Protein AF-A0A841QWV9-F1 (afdb_monomer_lite)

Structure (mmCIF, N/CA/C/O backbone):
data_AF-A0A841QWV9-F1
#
_entry.id   AF-A0A841QWV9-F1
#
loop_
_atom_site.group_PDB
_atom_site.id
_atom_site.type_symbol
_atom_site.label_atom_id
_atom_site.label_alt_id
_atom_site.label_comp_id
_atom_site.label_asym_id
_atom_site.label_entity_id
_atom_site.label_seq_id
_atom_site.pdbx_PDB_ins_code
_atom_site.Cartn_x
_atom_site.Cartn_y
_atom_site.Cartn_z
_atom_site.occupancy
_atom_site.B_iso_or_equiv
_atom_site.auth_seq_id
_atom_site.auth_comp_id
_atom_site.auth_asym_id
_atom_site.auth_atom_id
_atom_site.pdbx_PDB_model_num
ATOM 1 N N . MET A 1 1 ? 68.151 41.459 52.988 1.00 44.47 1 MET A N 1
ATOM 2 C CA . MET A 1 1 ? 68.272 40.673 51.739 1.00 44.47 1 MET A CA 1
ATOM 3 C C . MET A 1 1 ? 67.218 41.185 50.769 1.00 44.47 1 MET A C 1
ATOM 5 O O . MET A 1 1 ? 66.037 41.096 51.079 1.00 44.47 1 MET A O 1
ATOM 9 N N . LYS A 1 2 ? 67.641 41.836 49.680 1.00 47.59 2 LYS A N 1
ATOM 10 C CA . LYS A 1 2 ? 66.743 42.374 48.647 1.00 47.59 2 LYS A CA 1
ATOM 11 C C . LYS A 1 2 ? 66.264 41.229 47.747 1.00 47.59 2 LYS A C 1
ATOM 13 O O . LYS A 1 2 ? 67.051 40.336 47.450 1.00 47.59 2 LYS A O 1
ATOM 18 N N . ARG A 1 3 ? 64.991 41.233 47.350 1.00 45.50 3 ARG A N 1
ATOM 19 C CA . ARG A 1 3 ? 64.457 40.361 46.294 1.00 45.50 3 ARG A CA 1
ATOM 20 C C . ARG A 1 3 ? 63.757 41.254 45.279 1.00 45.50 3 ARG A C 1
ATOM 22 O O . ARG A 1 3 ? 62.714 41.820 45.591 1.00 45.50 3 ARG A O 1
ATOM 29 N N . ASP A 1 4 ? 64.371 41.391 44.112 1.00 48.03 4 ASP A N 1
ATOM 30 C CA . ASP A 1 4 ? 63.836 42.136 42.980 1.00 48.03 4 ASP A CA 1
ATOM 31 C C . ASP A 1 4 ? 62.788 41.270 42.266 1.00 48.03 4 ASP A C 1
ATOM 33 O O . ASP A 1 4 ? 63.056 40.136 41.867 1.00 48.03 4 ASP A O 1
ATOM 37 N N . ALA A 1 5 ? 61.562 41.783 42.159 1.00 54.66 5 ALA A N 1
ATOM 38 C CA . ALA A 1 5 ? 60.479 41.129 41.438 1.00 54.66 5 ALA A CA 1
ATOM 39 C C . ALA A 1 5 ? 60.619 41.429 39.939 1.00 54.66 5 ALA A C 1
ATOM 41 O O . ALA A 1 5 ? 60.490 42.574 39.508 1.00 54.66 5 ALA A O 1
ATOM 42 N N . GLY A 1 6 ? 60.901 40.383 39.159 1.00 47.25 6 GLY A N 1
ATOM 43 C CA . GLY A 1 6 ? 61.057 40.440 37.708 1.00 47.25 6 GLY A CA 1
ATOM 44 C C . GLY A 1 6 ? 59.849 41.053 36.994 1.00 47.25 6 GLY A C 1
ATOM 45 O O . GLY A 1 6 ? 58.707 40.620 37.166 1.00 47.25 6 GLY A O 1
ATOM 46 N N . GLY A 1 7 ? 60.129 42.061 36.165 1.00 44.84 7 GLY A N 1
ATOM 47 C CA . GLY A 1 7 ? 59.190 42.629 35.207 1.00 44.84 7 GLY A CA 1
ATOM 48 C C . GLY A 1 7 ? 58.796 41.587 34.161 1.00 44.84 7 GLY A C 1
ATOM 49 O O . GLY A 1 7 ? 59.638 40.900 33.587 1.00 44.84 7 GLY A O 1
ATOM 50 N N . LYS A 1 8 ? 57.488 41.451 33.951 1.00 50.31 8 LYS A N 1
ATOM 51 C CA . LYS A 1 8 ? 56.863 40.473 33.059 1.00 50.31 8 LYS A CA 1
ATOM 52 C C . LYS A 1 8 ? 57.239 40.765 31.602 1.00 50.31 8 LYS A C 1
ATOM 54 O O . LYS A 1 8 ? 57.005 41.870 31.121 1.00 50.31 8 LYS A O 1
ATOM 59 N N . GLN A 1 9 ? 57.756 39.762 30.893 1.00 44.84 9 GLN A N 1
ATOM 60 C CA . GLN A 1 9 ? 57.842 39.771 29.431 1.00 44.84 9 GLN A CA 1
ATOM 61 C C . GLN A 1 9 ? 56.422 39.798 28.848 1.00 44.84 9 GLN A C 1
ATOM 63 O O . GLN A 1 9 ? 55.618 38.895 29.083 1.00 44.84 9 GLN A O 1
ATOM 68 N N . CYS A 1 10 ? 56.104 40.847 28.096 1.00 38.81 10 CYS A N 1
ATOM 69 C CA . CYS A 1 10 ? 54.890 40.944 27.300 1.00 38.81 10 CYS A CA 1
ATOM 70 C C . CYS A 1 10 ? 55.038 40.053 26.061 1.00 38.81 10 CYS A C 1
ATOM 72 O O . CYS A 1 10 ? 55.751 40.387 25.119 1.00 38.81 10 CYS A O 1
ATOM 74 N N . VAL A 1 11 ? 54.366 38.902 26.067 1.00 46.00 11 VAL A N 1
ATOM 75 C CA . VAL A 1 11 ? 54.254 38.046 24.884 1.00 46.00 11 VAL A CA 1
ATOM 76 C C . VAL A 1 11 ? 53.089 38.576 24.051 1.00 46.00 11 VAL A C 1
ATOM 78 O O . VAL A 1 11 ? 51.942 38.565 24.501 1.00 46.00 11 VAL A O 1
ATOM 81 N N . SER A 1 12 ? 53.375 39.096 22.859 1.00 52.66 12 SER A N 1
ATOM 82 C CA . SER A 1 12 ? 52.351 39.499 21.898 1.00 52.66 12 SER A CA 1
ATOM 83 C C . SER A 1 12 ? 51.627 38.253 21.392 1.00 52.66 12 SER A C 1
ATOM 85 O O . SER A 1 12 ? 52.156 37.473 20.605 1.00 52.66 12 SER A O 1
ATOM 87 N N . VAL A 1 13 ? 50.397 38.045 21.859 1.00 48.03 13 VAL A N 1
ATOM 88 C CA . VAL A 1 13 ? 49.540 36.976 21.345 1.00 48.03 13 VAL A CA 1
A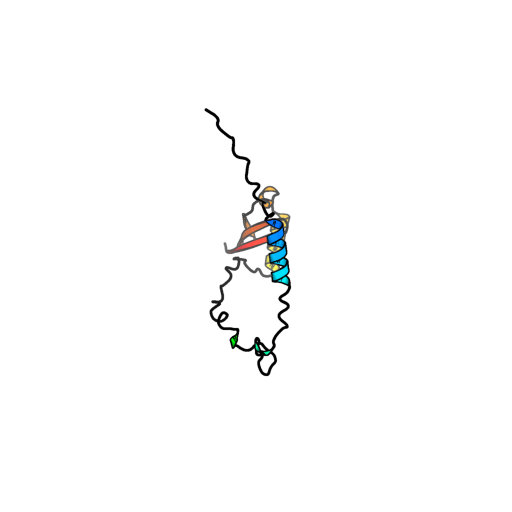TOM 89 C C . VAL A 1 13 ? 48.965 37.467 20.022 1.00 48.03 13 VAL A C 1
ATOM 91 O O . VAL A 1 13 ? 48.010 38.245 19.991 1.00 48.03 13 VAL A O 1
ATOM 94 N N . SER A 1 14 ? 49.580 37.068 18.910 1.00 57.94 14 SER A N 1
ATOM 95 C CA . SER A 1 14 ? 48.975 37.217 17.589 1.00 57.94 14 SER A CA 1
ATOM 96 C C . SER A 1 14 ? 47.614 36.524 17.610 1.00 57.94 14 SER A C 1
ATOM 98 O O . SER A 1 14 ? 47.495 35.328 17.867 1.00 57.94 14 SER A O 1
ATOM 100 N N . ASN A 1 15 ? 46.562 37.311 17.397 1.00 54.56 15 ASN A N 1
ATOM 101 C CA . ASN A 1 15 ? 45.190 36.841 17.478 1.00 54.56 15 ASN A CA 1
ATOM 102 C C . ASN A 1 15 ? 44.987 35.754 16.394 1.00 54.56 15 ASN A C 1
ATOM 104 O O . ASN A 1 15 ? 45.100 36.074 15.204 1.00 54.56 15 ASN A O 1
ATOM 108 N N . PRO A 1 16 ? 44.668 34.490 16.742 1.00 56.50 16 PRO A N 1
ATOM 109 C CA . PRO A 1 16 ? 44.674 33.336 15.821 1.00 56.50 16 PRO A CA 1
ATOM 110 C C . PRO A 1 16 ? 43.595 33.409 14.725 1.00 56.50 16 PRO A C 1
ATOM 112 O O . PRO A 1 16 ? 43.426 32.496 13.914 1.00 56.50 16 PRO A O 1
ATOM 115 N N . ASN A 1 17 ? 42.815 34.488 14.714 1.00 59.06 17 ASN A N 1
ATOM 116 C CA . ASN A 1 17 ? 41.852 34.810 13.675 1.00 59.06 17 ASN A CA 1
ATOM 117 C C . ASN A 1 17 ? 42.522 35.486 12.463 1.00 59.06 17 ASN A C 1
ATOM 119 O O . ASN A 1 17 ? 42.180 35.189 11.325 1.00 59.06 17 ASN A O 1
ATOM 123 N N . VAL A 1 18 ? 43.542 36.325 12.683 1.00 60.28 18 VAL A N 1
ATOM 124 C CA . VAL A 1 18 ? 44.213 37.079 11.606 1.00 60.28 18 VAL A CA 1
ATOM 125 C C . VAL A 1 18 ? 45.063 36.159 10.728 1.00 60.28 18 VAL A C 1
ATOM 127 O O . VAL A 1 18 ? 45.085 36.290 9.506 1.00 60.28 18 VAL A O 1
ATOM 130 N N . GLU A 1 19 ? 45.723 35.177 11.337 1.00 58.50 19 GLU A N 1
ATOM 131 C CA . GLU A 1 19 ? 46.536 34.188 10.622 1.00 58.50 19 GLU A CA 1
ATOM 132 C C . GLU A 1 19 ? 45.671 33.230 9.787 1.00 58.50 19 GLU A C 1
ATOM 134 O O . GLU A 1 19 ? 46.028 32.850 8.672 1.00 58.50 19 GLU A O 1
ATOM 139 N N . ARG A 1 20 ? 44.475 32.907 10.293 1.00 57.78 20 ARG A N 1
ATOM 140 C CA . ARG A 1 20 ? 43.482 32.074 9.610 1.00 57.78 20 ARG A CA 1
ATOM 141 C C . ARG A 1 20 ? 42.888 32.779 8.394 1.00 57.78 20 ARG A C 1
ATOM 143 O O . ARG A 1 20 ? 42.779 32.154 7.344 1.00 57.78 20 ARG A O 1
ATOM 150 N N . VAL A 1 21 ? 42.563 34.067 8.517 1.00 61.38 21 VAL A N 1
ATOM 151 C CA . VAL A 1 21 ? 42.061 34.886 7.401 1.00 61.38 21 VAL A CA 1
ATOM 152 C C . VAL A 1 21 ? 43.125 35.019 6.309 1.00 61.38 21 VAL A C 1
ATOM 154 O O . VAL A 1 21 ? 42.836 34.732 5.153 1.00 61.38 21 VAL A O 1
ATOM 157 N N . ARG A 1 22 ? 44.385 35.303 6.668 1.00 60.75 22 ARG A N 1
ATOM 158 C CA . ARG A 1 22 ? 45.504 35.358 5.704 1.00 60.75 22 ARG A CA 1
ATOM 159 C C . ARG A 1 22 ? 45.770 34.021 5.007 1.00 60.75 22 ARG A C 1
ATOM 161 O O . ARG A 1 22 ? 46.146 33.996 3.837 1.00 60.75 22 ARG A O 1
ATOM 168 N N . ARG A 1 23 ? 45.588 32.899 5.714 1.00 59.53 23 ARG A N 1
ATOM 169 C CA . ARG A 1 23 ? 45.693 31.550 5.136 1.00 59.53 23 ARG A CA 1
ATOM 170 C C . ARG A 1 23 ? 44.581 31.284 4.120 1.00 59.53 23 ARG A C 1
ATOM 172 O O . ARG A 1 23 ? 44.870 30.741 3.060 1.00 59.53 23 ARG A O 1
ATOM 179 N N . TRP A 1 24 ? 43.348 31.689 4.423 1.00 59.56 24 TRP A N 1
ATOM 180 C CA . TRP A 1 24 ? 42.215 31.599 3.496 1.00 59.56 24 TRP A CA 1
ATOM 181 C C . TRP A 1 24 ? 42.410 32.480 2.259 1.00 59.56 24 TRP A C 1
ATOM 183 O O . TRP A 1 24 ? 42.198 32.015 1.145 1.00 59.56 24 TRP A O 1
ATOM 193 N N . GLU A 1 25 ? 42.890 33.707 2.440 1.00 59.31 25 GLU A N 1
ATOM 194 C CA . GLU A 1 25 ? 43.176 34.647 1.351 1.00 59.31 25 GLU A CA 1
ATOM 195 C C . GLU A 1 25 ? 44.261 34.094 0.408 1.00 59.31 25 GLU A C 1
ATOM 197 O O . GLU A 1 25 ? 44.060 34.037 -0.803 1.00 59.31 25 GLU A O 1
ATOM 202 N N . LYS A 1 26 ? 45.351 33.528 0.953 1.00 60.56 26 LYS A N 1
ATOM 203 C CA . LYS A 1 26 ? 46.361 32.797 0.159 1.00 60.56 26 LYS A CA 1
ATOM 204 C C . LYS A 1 26 ? 45.802 31.576 -0.581 1.00 60.56 26 LYS A C 1
ATOM 206 O O . LYS A 1 26 ? 46.262 31.293 -1.682 1.00 60.56 26 LYS A O 1
ATOM 211 N N . MET A 1 27 ? 44.851 30.845 0.004 1.00 59.22 27 MET A N 1
ATOM 212 C CA . MET A 1 27 ? 44.231 29.672 -0.634 1.00 59.22 27 MET A CA 1
ATOM 213 C C . MET A 1 27 ? 43.290 30.048 -1.788 1.00 59.22 27 MET A C 1
ATOM 215 O O . MET A 1 27 ? 43.135 29.260 -2.716 1.00 59.22 27 MET A O 1
ATOM 219 N N . MET A 1 28 ? 42.686 31.238 -1.751 1.00 60.59 28 MET A N 1
ATOM 220 C CA . MET A 1 28 ? 41.687 31.688 -2.730 1.00 60.59 28 MET A CA 1
ATOM 221 C C . MET A 1 28 ? 42.282 32.308 -4.005 1.00 60.59 28 MET A C 1
ATOM 223 O O . MET A 1 28 ? 41.556 32.519 -4.971 1.00 60.59 28 MET A O 1
ATOM 227 N N . HIS A 1 29 ? 43.593 32.566 -4.056 1.00 56.78 29 HIS A N 1
ATOM 228 C CA . HIS A 1 29 ? 44.258 33.134 -5.240 1.00 56.78 29 HIS A CA 1
ATOM 229 C C . HIS A 1 29 ? 44.781 32.099 -6.249 1.00 56.78 29 HIS A C 1
ATOM 231 O O . HIS A 1 29 ? 45.434 32.469 -7.222 1.00 56.78 29 HIS A O 1
ATOM 237 N N . HIS A 1 30 ? 44.461 30.816 -6.081 1.00 59.09 30 HIS A N 1
ATOM 238 C CA . HIS A 1 30 ? 44.753 29.793 -7.084 1.00 59.09 30 HIS A CA 1
ATOM 239 C C . HIS A 1 30 ? 43.587 29.668 -8.078 1.00 59.09 30 HIS A C 1
ATOM 241 O O . HIS A 1 30 ? 42.896 28.655 -8.134 1.00 59.09 30 HIS A O 1
ATOM 247 N N . ASN A 1 31 ? 43.381 30.693 -8.909 1.00 62.06 31 ASN A N 1
ATOM 248 C CA . ASN A 1 31 ? 42.700 30.483 -10.186 1.00 62.06 31 ASN A CA 1
ATOM 249 C C . ASN A 1 31 ? 43.690 29.751 -11.094 1.00 62.06 31 ASN A C 1
ATOM 251 O O . ASN A 1 31 ? 44.349 30.364 -11.932 1.00 62.06 31 ASN A O 1
ATOM 255 N N . ALA A 1 32 ? 43.855 28.445 -10.878 1.00 64.75 32 ALA A N 1
ATOM 256 C CA . ALA A 1 32 ? 44.468 27.606 -11.890 1.00 64.75 32 ALA A CA 1
ATOM 257 C C . ALA A 1 32 ? 43.572 27.720 -13.127 1.00 64.75 32 ALA A C 1
ATOM 259 O O . ALA A 1 32 ? 42.436 27.243 -13.123 1.00 64.75 32 ALA A O 1
ATOM 260 N N . SER A 1 33 ? 44.043 28.447 -14.141 1.00 69.00 33 SER A N 1
ATOM 261 C CA . SER A 1 33 ? 43.394 28.478 -15.445 1.00 69.00 33 SER A CA 1
ATOM 262 C C . SER A 1 33 ? 43.208 27.034 -15.890 1.00 69.00 33 SER A C 1
ATOM 264 O O . SER A 1 33 ? 44.162 26.260 -15.861 1.00 69.00 33 SER A O 1
ATOM 266 N N . PHE A 1 34 ? 41.977 26.667 -16.237 1.00 68.38 34 PHE A N 1
ATOM 267 C CA . PHE A 1 34 ? 41.660 25.328 -16.716 1.00 68.38 34 PHE A CA 1
ATOM 268 C C . PHE A 1 34 ? 42.620 24.949 -17.855 1.00 68.38 34 PHE A C 1
ATOM 270 O O . PHE A 1 34 ? 42.635 25.613 -18.891 1.00 68.38 34 PHE A O 1
ATOM 277 N N . SER A 1 35 ? 43.440 23.919 -17.633 1.00 71.81 35 SER A N 1
ATOM 278 C CA . SER A 1 35 ? 44.383 23.393 -18.619 1.00 71.81 35 SER A CA 1
ATOM 279 C C . SER A 1 35 ? 43.742 22.209 -19.337 1.00 71.81 35 SER A C 1
ATOM 281 O O . SER A 1 35 ? 43.440 21.190 -18.712 1.00 71.81 35 SER A O 1
ATOM 283 N N . GLU A 1 36 ? 43.512 22.334 -20.646 1.00 68.75 36 GLU A N 1
ATOM 284 C CA . GLU A 1 36 ? 42.937 21.248 -21.456 1.00 68.75 36 GLU A CA 1
ATOM 285 C C . GLU A 1 36 ? 43.838 20.002 -21.483 1.00 68.75 36 GLU A C 1
ATOM 287 O O . GLU A 1 36 ? 43.333 18.879 -21.550 1.00 68.75 36 GLU A O 1
ATOM 292 N N . ASP A 1 37 ? 45.153 20.187 -21.342 1.00 76.44 37 ASP A N 1
ATOM 293 C CA . ASP A 1 37 ? 46.147 19.110 -21.374 1.00 76.44 37 ASP A CA 1
ATOM 294 C C . ASP A 1 37 ? 46.057 18.173 -20.154 1.00 76.44 37 ASP A C 1
ATOM 296 O O . ASP A 1 37 ? 46.338 16.977 -20.260 1.00 76.44 37 ASP A O 1
ATOM 300 N N . GLU A 1 38 ? 45.616 18.685 -18.999 1.00 75.81 38 GLU A N 1
ATOM 301 C CA . GLU A 1 38 ? 45.425 17.900 -17.766 1.00 75.81 38 GLU A CA 1
ATOM 302 C C . GLU A 1 38 ? 44.102 17.109 -17.765 1.00 75.81 38 GLU A C 1
ATOM 304 O O . GLU A 1 38 ? 43.893 16.218 -16.936 1.00 75.81 38 GLU A O 1
ATOM 309 N N . HIS A 1 39 ? 43.222 17.377 -18.736 1.00 79.06 39 HIS A N 1
ATOM 310 C CA . HIS A 1 39 ? 41.911 16.744 -18.879 1.00 79.06 39 HIS A CA 1
ATOM 311 C C . HIS A 1 39 ? 41.668 16.254 -20.319 1.00 79.06 39 HIS A C 1
ATOM 313 O O . HIS A 1 39 ? 40.749 16.741 -20.991 1.00 79.06 39 HIS A O 1
ATOM 319 N N . PRO A 1 40 ? 42.440 15.258 -20.805 1.00 81.75 40 PRO A N 1
ATOM 320 C CA . PRO A 1 40 ? 42.356 14.802 -22.189 1.00 81.75 40 PRO A CA 1
ATOM 321 C C . PRO A 1 40 ? 40.943 14.322 -22.547 1.00 81.75 40 PRO A C 1
ATOM 323 O O . PRO A 1 40 ? 40.309 13.579 -21.790 1.00 81.75 40 PRO A O 1
ATOM 326 N N . ARG A 1 41 ? 40.454 14.719 -23.729 1.00 80.94 41 ARG A N 1
ATOM 327 C CA . ARG A 1 41 ? 39.151 14.309 -24.280 1.00 80.94 41 ARG A CA 1
ATOM 328 C C . ARG A 1 41 ? 39.303 13.333 -25.446 1.00 80.94 41 ARG A C 1
ATOM 330 O O . ARG A 1 41 ? 40.294 13.348 -26.171 1.00 80.94 41 ARG A O 1
ATOM 337 N N . ASP A 1 42 ? 38.307 12.470 -25.624 1.00 83.31 42 ASP A N 1
ATOM 338 C CA . ASP A 1 42 ? 38.190 11.581 -26.776 1.00 83.31 42 ASP A CA 1
ATOM 339 C C . ASP A 1 42 ? 37.783 12.360 -28.045 1.00 83.31 42 ASP A C 1
ATOM 341 O O . ASP A 1 42 ? 37.324 13.503 -27.992 1.00 83.31 42 ASP A O 1
ATOM 345 N N . LYS A 1 43 ? 37.901 11.721 -29.218 1.00 80.19 43 LYS A N 1
ATOM 346 C CA . LYS A 1 43 ? 37.506 12.302 -30.522 1.00 80.19 43 LYS A CA 1
ATOM 347 C C . LYS A 1 43 ? 36.017 12.688 -30.608 1.00 80.19 43 LYS A C 1
ATOM 349 O O . LYS A 1 43 ? 35.601 13.276 -31.599 1.00 80.19 43 LYS A O 1
ATOM 354 N N . LYS A 1 44 ? 35.206 12.312 -29.613 1.00 79.31 44 LYS A N 1
ATOM 355 C CA . LYS A 1 44 ? 33.769 12.594 -29.508 1.00 79.31 44 LYS A CA 1
ATOM 356 C C . LYS A 1 44 ? 33.467 13.640 -28.420 1.00 79.31 44 LYS A C 1
ATOM 358 O O . LYS A 1 44 ? 32.299 13.875 -28.127 1.00 79.31 44 LYS A O 1
ATOM 363 N N . GLY A 1 45 ? 34.492 14.262 -27.826 1.00 76.12 45 GLY A N 1
ATOM 364 C CA . GLY A 1 45 ? 34.369 15.339 -26.841 1.00 76.12 45 GLY A CA 1
ATOM 365 C C . GLY A 1 45 ? 34.122 14.899 -25.391 1.00 76.12 45 GLY A C 1
ATOM 366 O O . GLY A 1 45 ? 33.899 15.758 -24.533 1.00 76.12 45 GLY A O 1
ATOM 367 N N . ARG A 1 46 ? 34.171 13.601 -25.073 1.00 79.25 46 ARG A N 1
ATOM 368 C CA . ARG A 1 46 ? 34.025 13.065 -23.703 1.00 79.25 46 ARG A CA 1
ATOM 369 C C . ARG A 1 46 ? 35.383 12.999 -23.006 1.00 79.25 46 ARG A C 1
ATOM 371 O O . ARG A 1 46 ? 36.396 12.853 -23.675 1.00 79.25 46 ARG A O 1
ATOM 378 N N . PHE A 1 47 ? 35.430 13.081 -21.677 1.00 79.94 47 PHE A N 1
ATOM 379 C CA . PHE A 1 47 ? 36.687 12.889 -20.940 1.00 79.94 47 PHE A CA 1
ATOM 380 C C . PHE A 1 47 ? 37.243 11.478 -21.182 1.00 79.94 47 PHE A C 1
ATOM 382 O O . PHE A 1 47 ? 36.500 10.497 -21.114 1.00 79.94 47 PHE A O 1
ATOM 389 N N . ALA A 1 48 ? 38.531 11.385 -21.515 1.00 65.56 48 ALA A N 1
ATOM 390 C CA . ALA A 1 48 ? 39.197 10.122 -21.798 1.00 65.56 48 ALA A CA 1
ATOM 391 C C . ALA A 1 48 ? 39.404 9.298 -20.512 1.00 65.56 48 ALA A C 1
ATOM 393 O O . ALA A 1 48 ? 39.5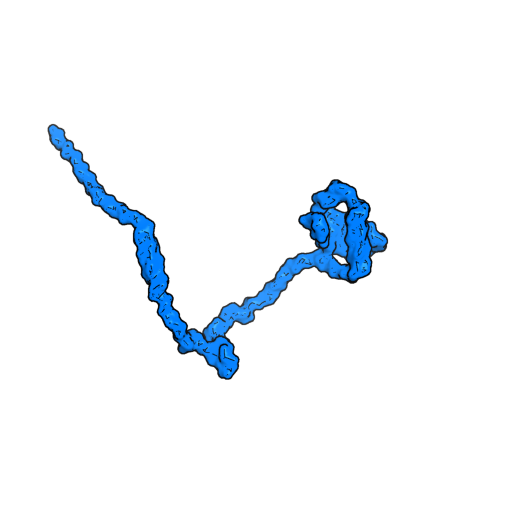60 9.835 -19.417 1.00 65.56 48 ALA A O 1
ATOM 394 N N . GLU A 1 49 ? 39.466 7.974 -20.664 1.00 60.16 49 GLU A N 1
ATOM 395 C CA . GLU A 1 49 ? 39.540 6.967 -19.589 1.00 60.16 49 GLU A CA 1
ATOM 396 C C . GLU A 1 49 ? 40.683 7.133 -18.576 1.00 60.16 49 GLU A C 1
ATOM 398 O O . GLU A 1 49 ? 40.623 6.548 -17.498 1.00 60.16 49 GLU A O 1
ATOM 403 N N . ARG A 1 50 ? 41.707 7.952 -18.857 1.00 56.12 50 ARG A N 1
ATOM 404 C CA . ARG A 1 50 ? 42.817 8.184 -17.913 1.00 56.12 50 ARG A CA 1
ATOM 405 C C . ARG A 1 50 ? 42.377 8.801 -16.574 1.00 56.12 50 ARG A C 1
ATOM 407 O O . ARG A 1 50 ? 43.160 8.768 -15.633 1.00 56.12 50 ARG A O 1
ATOM 414 N N . GLY A 1 51 ? 41.142 9.303 -16.463 1.00 53.81 51 GLY A N 1
ATOM 415 C CA . GLY A 1 51 ? 40.523 9.739 -15.202 1.00 53.81 51 GLY A CA 1
ATOM 416 C C . GLY A 1 51 ? 39.551 8.741 -14.548 1.00 53.81 51 GLY A C 1
ATOM 417 O O . GLY A 1 51 ? 38.944 9.082 -13.538 1.00 53.81 51 GLY A O 1
ATOM 418 N N . LEU A 1 52 ? 39.359 7.536 -15.104 1.00 52.38 52 LEU A N 1
ATOM 419 C CA . LEU A 1 52 ? 38.278 6.609 -14.715 1.00 52.38 52 LEU A CA 1
ATOM 420 C C . LEU A 1 52 ? 38.713 5.417 -13.848 1.00 52.38 52 LEU A C 1
ATOM 422 O O . LEU A 1 52 ? 37.893 4.552 -13.557 1.00 52.38 52 LEU A O 1
ATOM 426 N N . ALA A 1 53 ? 39.950 5.389 -13.344 1.00 49.88 53 ALA A N 1
ATOM 427 C CA . ALA A 1 53 ? 40.488 4.242 -1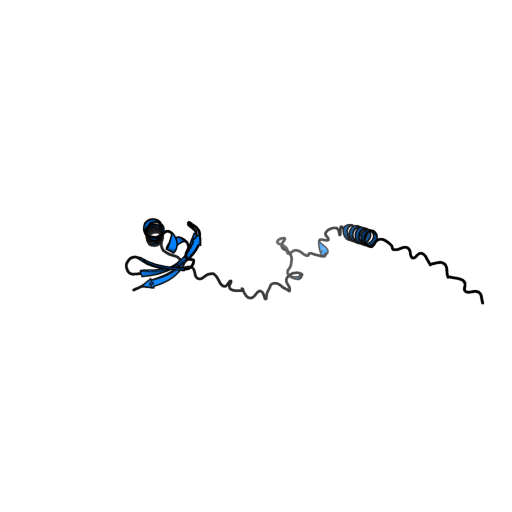2.596 1.00 49.88 53 ALA A CA 1
ATOM 428 C C . ALA A 1 53 ? 39.768 3.898 -11.263 1.00 49.88 53 ALA A C 1
ATOM 430 O O . ALA A 1 53 ? 40.167 2.952 -10.587 1.00 49.88 53 ALA A O 1
ATOM 431 N N . PHE A 1 54 ? 38.710 4.618 -10.869 1.00 49.59 54 PHE A N 1
ATOM 432 C CA . PHE A 1 54 ? 37.955 4.362 -9.633 1.00 49.59 54 PHE A CA 1
ATOM 433 C C . PHE A 1 54 ? 36.474 3.996 -9.833 1.00 49.59 54 PHE A C 1
ATOM 435 O O . PHE A 1 54 ? 35.793 3.729 -8.843 1.00 49.59 54 PHE A O 1
ATOM 442 N N . ALA A 1 55 ? 35.944 3.973 -11.061 1.00 53.94 55 ALA A N 1
ATOM 443 C CA . ALA A 1 55 ? 34.498 3.806 -11.273 1.00 53.94 55 ALA A CA 1
ATOM 444 C C . ALA A 1 55 ? 34.045 2.354 -11.524 1.00 53.94 55 ALA A C 1
ATOM 446 O O . ALA A 1 55 ? 32.866 2.043 -11.347 1.00 53.94 55 ALA A O 1
ATOM 447 N N . ASP A 1 56 ? 34.960 1.448 -11.874 1.00 52.72 56 ASP A N 1
ATOM 448 C CA . ASP A 1 56 ? 34.570 0.149 -12.449 1.00 52.72 56 ASP A CA 1
ATOM 449 C C . ASP A 1 56 ? 34.289 -0.946 -11.406 1.00 52.72 56 ASP A C 1
ATOM 451 O O . ASP A 1 56 ? 33.765 -2.008 -11.734 1.00 52.72 56 ASP A O 1
ATOM 455 N N . ASN A 1 57 ? 34.543 -0.665 -10.122 1.00 53.66 57 ASN A N 1
ATOM 456 C CA . ASN A 1 57 ? 34.210 -1.549 -8.998 1.00 53.66 57 ASN A CA 1
ATOM 457 C C . ASN A 1 57 ? 33.061 -1.012 -8.133 1.00 53.66 57 ASN A C 1
ATOM 459 O O . ASN A 1 57 ? 32.903 -1.414 -6.976 1.00 53.66 57 ASN A O 1
ATOM 463 N N . ALA A 1 58 ? 32.213 -0.134 -8.675 1.00 55.78 58 ALA A N 1
ATOM 464 C CA . ALA A 1 58 ? 30.914 0.126 -8.073 1.00 55.78 58 ALA A CA 1
ATOM 465 C C . ALA A 1 58 ? 30.031 -1.111 -8.296 1.00 55.78 58 ALA A C 1
ATOM 467 O O . ALA A 1 58 ? 29.172 -1.140 -9.179 1.00 55.78 58 ALA A O 1
ATOM 468 N N . SER A 1 59 ? 30.254 -2.164 -7.495 1.00 60.09 59 SER A N 1
ATOM 469 C CA . SER A 1 59 ? 29.276 -3.237 -7.330 1.00 60.09 59 SER A CA 1
ATOM 470 C C . SER A 1 59 ? 27.923 -2.552 -7.189 1.00 60.09 59 SER A C 1
ATOM 472 O O . SER A 1 59 ? 27.780 -1.644 -6.368 1.00 60.09 59 SER A O 1
ATOM 474 N N . ARG A 1 60 ? 26.985 -2.867 -8.087 1.00 60.03 60 ARG A N 1
ATOM 475 C CA . ARG A 1 60 ? 25.669 -2.231 -8.153 1.00 60.03 60 ARG A CA 1
ATOM 476 C C . ARG A 1 60 ? 25.008 -2.487 -6.807 1.00 60.03 60 ARG A C 1
ATOM 478 O O . ARG A 1 60 ? 24.411 -3.545 -6.617 1.00 60.03 60 ARG A O 1
ATOM 485 N N . MET A 1 61 ? 25.213 -1.581 -5.851 1.00 59.62 61 MET A N 1
ATOM 486 C CA . MET A 1 61 ? 24.763 -1.734 -4.481 1.00 59.62 61 MET A CA 1
ATOM 487 C C . MET A 1 61 ? 23.254 -1.775 -4.614 1.00 59.62 61 MET A C 1
ATOM 489 O O . MET A 1 61 ? 22.636 -0.746 -4.883 1.00 59.62 61 MET A O 1
ATOM 493 N N . LYS A 1 62 ? 22.671 -2.984 -4.592 1.00 61.56 62 LYS A N 1
ATOM 494 C CA . LYS A 1 62 ? 21.224 -3.158 -4.644 1.00 61.56 62 LYS A CA 1
ATOM 495 C C . LYS A 1 62 ? 20.737 -2.359 -3.457 1.00 61.56 62 LYS A C 1
ATOM 497 O O . LYS A 1 62 ? 20.927 -2.779 -2.314 1.00 61.56 62 LYS A O 1
ATOM 502 N N . SER A 1 63 ? 20.187 -1.177 -3.727 1.00 62.41 63 SER A N 1
ATOM 503 C CA . SER A 1 63 ? 19.482 -0.430 -2.710 1.00 62.41 63 SER A CA 1
ATOM 504 C C . SER A 1 63 ? 18.504 -1.432 -2.119 1.00 62.41 63 SER A C 1
ATOM 506 O O . SER A 1 63 ? 17.834 -2.172 -2.846 1.00 62.41 63 SER A O 1
ATOM 508 N N . ARG A 1 64 ? 18.527 -1.574 -0.794 1.00 64.12 64 ARG A N 1
ATOM 509 C CA . ARG A 1 64 ? 17.562 -2.400 -0.075 1.00 64.12 64 ARG A CA 1
ATOM 510 C C . ARG A 1 64 ? 16.212 -1.702 -0.218 1.00 64.12 64 ARG A C 1
ATOM 512 O O . ARG A 1 64 ? 15.775 -1.022 0.704 1.00 64.12 64 ARG A O 1
ATOM 519 N N . GLY A 1 65 ? 15.626 -1.768 -1.415 1.00 61.97 65 GLY A N 1
ATOM 520 C CA . GLY A 1 65 ? 14.350 -1.158 -1.736 1.00 61.97 65 GLY A CA 1
ATOM 521 C C . GLY A 1 65 ? 13.351 -1.595 -0.680 1.00 61.97 65 GLY A C 1
ATOM 522 O O . GLY A 1 65 ? 13.345 -2.764 -0.276 1.00 61.97 65 GLY A O 1
ATOM 523 N N . ARG A 1 66 ? 12.570 -0.640 -0.171 1.00 65.62 66 ARG A N 1
ATOM 524 C CA . ARG A 1 66 ? 11.521 -0.956 0.797 1.00 65.62 66 ARG A CA 1
ATOM 525 C C . ARG A 1 66 ? 10.603 -2.005 0.169 1.00 65.62 66 ARG A C 1
ATOM 527 O O . ARG A 1 66 ? 10.345 -1.974 -1.034 1.00 65.62 66 ARG A O 1
ATOM 534 N N . LYS A 1 67 ? 10.167 -2.970 0.977 1.00 71.69 67 LYS A N 1
ATOM 535 C CA . LYS A 1 67 ? 9.268 -4.042 0.543 1.00 71.69 67 LYS A CA 1
ATOM 536 C C . LYS A 1 67 ? 7.861 -3.464 0.412 1.00 71.69 67 LYS A C 1
ATOM 538 O O . LYS A 1 67 ? 7.061 -3.611 1.323 1.00 71.69 67 LYS A O 1
ATOM 543 N N . GLU A 1 68 ? 7.600 -2.763 -0.681 1.00 85.94 68 GLU A N 1
ATOM 544 C CA . GLU A 1 68 ? 6.266 -2.278 -1.022 1.00 85.94 68 GLU A CA 1
ATOM 545 C C . GLU A 1 68 ? 5.635 -3.200 -2.064 1.00 85.94 68 GLU A C 1
ATOM 547 O O . GLU A 1 68 ? 6.257 -3.563 -3.070 1.00 85.94 68 GLU A O 1
ATOM 552 N N . VAL A 1 69 ? 4.387 -3.589 -1.820 1.00 89.00 69 VAL A N 1
ATOM 553 C CA . VAL A 1 69 ? 3.604 -4.373 -2.769 1.00 89.00 69 VAL A CA 1
ATOM 554 C C . VAL A 1 69 ? 2.938 -3.425 -3.758 1.00 89.00 69 VAL A C 1
ATOM 556 O O . VAL A 1 69 ? 2.058 -2.648 -3.402 1.00 89.00 69 VAL A O 1
ATOM 559 N N . ARG A 1 70 ? 3.303 -3.542 -5.037 1.00 89.81 70 ARG A N 1
ATOM 560 C CA . ARG A 1 70 ? 2.571 -2.878 -6.120 1.00 89.81 70 ARG A CA 1
ATOM 561 C C . ARG A 1 70 ? 1.210 -3.542 -6.313 1.00 89.81 70 ARG A C 1
ATOM 563 O O . ARG A 1 70 ? 1.140 -4.681 -6.771 1.00 89.81 70 ARG A O 1
ATOM 570 N N . LEU A 1 71 ? 0.141 -2.818 -5.992 1.00 90.75 71 LEU A N 1
ATOM 571 C CA . LEU A 1 71 ? -1.232 -3.253 -6.238 1.00 90.75 71 LEU A CA 1
ATOM 572 C C . LEU A 1 71 ? -1.748 -2.768 -7.600 1.00 90.75 71 LEU A C 1
ATOM 574 O O . LEU A 1 71 ? -1.382 -1.679 -8.048 1.00 90.75 71 LEU A O 1
ATOM 578 N N . PRO A 1 72 ? -2.633 -3.535 -8.261 1.00 94.19 72 PRO A N 1
ATOM 579 C CA . PRO A 1 72 ? -3.346 -3.046 -9.429 1.00 94.19 72 PRO A CA 1
ATOM 580 C C . PRO A 1 72 ? -4.314 -1.913 -9.033 1.00 94.19 72 PRO A C 1
ATOM 582 O O . PRO A 1 72 ? -4.874 -1.940 -7.932 1.00 94.19 72 PRO A O 1
ATOM 585 N N . PRO A 1 73 ? -4.597 -0.949 -9.931 1.00 94.38 73 PRO A N 1
ATOM 586 C CA . PRO A 1 73 ? -5.352 0.262 -9.589 1.00 94.38 73 PRO A CA 1
ATOM 587 C C . PRO A 1 73 ? -6.730 0.002 -8.962 1.00 94.38 73 PRO A C 1
ATOM 589 O O . PRO A 1 73 ? -7.129 0.684 -8.022 1.00 94.38 73 PRO A O 1
ATOM 592 N N . LYS A 1 74 ? -7.449 -1.021 -9.445 1.00 94.88 74 LYS A N 1
ATOM 593 C CA . LYS A 1 74 ? -8.773 -1.400 -8.922 1.00 94.88 74 LYS A CA 1
ATOM 594 C C . LYS A 1 74 ? -8.715 -1.911 -7.481 1.00 94.88 74 LYS A C 1
ATOM 596 O O . LYS A 1 74 ? -9.619 -1.627 -6.704 1.00 94.88 74 LYS A O 1
ATOM 601 N N . GLU A 1 75 ? -7.685 -2.681 -7.134 1.00 92.94 75 GLU A N 1
ATOM 602 C CA . GLU A 1 75 ? -7.505 -3.174 -5.763 1.00 92.94 75 GLU A CA 1
ATOM 603 C C . GLU A 1 75 ? -7.066 -2.047 -4.842 1.00 92.94 75 GLU A C 1
ATOM 605 O O . GLU A 1 75 ? -7.623 -1.897 -3.761 1.00 92.94 75 GLU A O 1
ATOM 610 N N . TYR 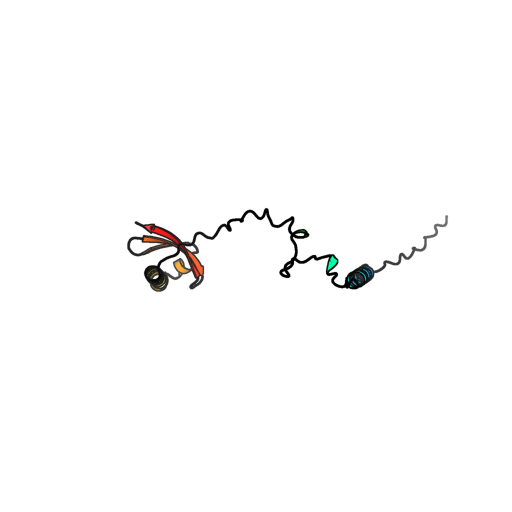A 1 76 ? -6.122 -1.223 -5.297 1.00 92.81 76 TYR A N 1
ATOM 611 C CA . TYR A 1 76 ? -5.670 -0.053 -4.555 1.00 92.81 76 TYR A CA 1
ATOM 612 C C . TYR A 1 76 ? -6.843 0.857 -4.168 1.00 92.81 76 TYR A C 1
ATOM 614 O O . TYR A 1 76 ? -6.970 1.233 -3.007 1.00 92.81 76 TYR A O 1
ATOM 622 N N . ALA A 1 77 ? -7.745 1.143 -5.114 1.00 93.69 77 ALA A N 1
ATOM 623 C CA . ALA A 1 77 ? -8.932 1.953 -4.852 1.00 93.69 77 ALA A CA 1
ATOM 624 C C . ALA A 1 77 ? -9.824 1.354 -3.750 1.00 93.69 77 ALA A C 1
ATOM 626 O O . ALA A 1 77 ? -10.286 2.088 -2.879 1.00 93.69 77 ALA A O 1
ATOM 627 N N . LYS A 1 78 ? -10.026 0.028 -3.750 1.00 93.75 78 LYS A N 1
ATOM 628 C CA . LYS A 1 78 ? -10.787 -0.663 -2.695 1.00 93.75 78 LYS A CA 1
ATOM 629 C C . LYS A 1 78 ? -10.090 -0.568 -1.341 1.00 93.75 78 LYS A C 1
ATOM 631 O O . LYS A 1 78 ? -10.738 -0.233 -0.359 1.00 93.75 78 LYS A O 1
ATOM 636 N N . VAL A 1 79 ? -8.781 -0.820 -1.301 1.00 92.25 79 VAL A N 1
ATOM 637 C CA . VAL A 1 79 ? -7.993 -0.754 -0.062 1.00 92.25 79 VAL A CA 1
ATOM 638 C C . VAL A 1 79 ? -8.043 0.649 0.538 1.00 92.25 79 VAL A C 1
ATOM 640 O O . VAL A 1 79 ? -8.350 0.799 1.715 1.00 92.25 79 VAL A O 1
ATOM 643 N N . MET A 1 80 ? -7.817 1.685 -0.270 1.00 90.94 80 MET A N 1
ATOM 644 C CA . MET A 1 80 ? -7.852 3.069 0.208 1.00 90.94 80 MET A CA 1
ATOM 645 C C . MET A 1 80 ? -9.247 3.505 0.653 1.00 90.94 80 MET A C 1
ATOM 647 O O . MET A 1 80 ? -9.368 4.220 1.644 1.00 90.94 80 MET A O 1
ATOM 651 N N . HIS A 1 81 ? -10.302 3.067 -0.044 1.00 92.31 81 HIS A N 1
ATOM 652 C CA . HIS A 1 81 ? -11.675 3.334 0.379 1.00 92.31 81 HIS A CA 1
ATOM 653 C C . HIS A 1 81 ? -11.935 2.779 1.782 1.00 92.31 81 HIS A C 1
ATOM 655 O O . HIS A 1 81 ? -12.304 3.544 2.666 1.00 92.31 81 HIS A O 1
ATOM 661 N N . GLU A 1 82 ? -11.644 1.494 1.994 1.00 90.25 82 GLU A N 1
ATOM 662 C CA . GLU A 1 82 ? -11.820 0.813 3.281 1.00 90.25 82 GLU A CA 1
ATOM 663 C C . GLU A 1 82 ? -11.032 1.479 4.414 1.00 90.25 82 GLU A C 1
ATOM 665 O O . GLU A 1 82 ? -11.564 1.685 5.506 1.00 90.25 82 GLU A O 1
ATOM 670 N N . LEU A 1 83 ? -9.779 1.873 4.161 1.00 88.88 83 LEU A N 1
ATOM 671 C CA . LEU A 1 83 ? -8.975 2.579 5.160 1.00 88.88 83 LEU A CA 1
ATOM 672 C C . LEU A 1 83 ? -9.594 3.935 5.518 1.00 88.88 83 LEU A C 1
ATOM 674 O O . LEU A 1 83 ? -9.662 4.307 6.686 1.00 88.88 83 LEU A O 1
ATOM 678 N N . HIS A 1 84 ? -10.108 4.684 4.550 1.00 87.31 84 HIS A N 1
ATOM 679 C CA . HIS A 1 84 ? -10.688 5.992 4.846 1.00 87.31 84 HIS A CA 1
ATOM 680 C C . HIS A 1 84 ? -12.059 5.914 5.525 1.00 87.31 84 HIS A C 1
ATOM 682 O O . HIS A 1 84 ? -12.348 6.762 6.377 1.00 87.31 84 HIS A O 1
ATOM 688 N N . THR A 1 85 ? -12.889 4.929 5.174 1.00 88.12 85 THR A N 1
ATOM 689 C CA . THR A 1 85 ? -14.262 4.811 5.687 1.00 88.12 85 THR A CA 1
ATOM 690 C C . THR A 1 85 ? -14.345 4.073 7.015 1.00 88.12 85 THR A C 1
ATOM 692 O O . THR A 1 85 ? -15.082 4.512 7.895 1.00 88.12 85 THR A O 1
ATOM 695 N N . ASN A 1 86 ? -13.591 2.982 7.176 1.00 84.94 86 ASN A N 1
ATOM 696 C CA . ASN A 1 86 ? -13.823 1.996 8.235 1.00 84.94 86 ASN A CA 1
ATOM 697 C C . ASN A 1 86 ? -12.736 1.983 9.330 1.00 84.94 86 ASN A C 1
ATOM 699 O O . ASN A 1 86 ? -12.743 1.098 10.183 1.00 84.94 86 ASN A O 1
ATOM 703 N N . LEU A 1 87 ? -11.809 2.953 9.339 1.00 82.31 87 LEU A N 1
ATOM 704 C CA . LEU A 1 87 ? -10.824 3.124 10.420 1.00 82.31 87 LEU A CA 1
ATOM 705 C C . LEU A 1 87 ? -11.362 3.999 11.555 1.00 82.31 87 LEU A C 1
ATOM 707 O O . LEU A 1 87 ? -11.786 5.139 11.326 1.00 82.31 87 LEU A O 1
ATOM 711 N N . THR A 1 88 ? -11.244 3.513 12.794 1.00 86.00 88 THR A N 1
ATOM 712 C CA . THR A 1 88 ? -11.480 4.349 13.981 1.00 86.00 88 THR A CA 1
ATOM 713 C C . THR A 1 88 ? -10.353 5.376 14.147 1.00 86.00 88 THR A C 1
ATOM 715 O O . THR A 1 88 ? -9.266 5.250 13.579 1.00 86.00 88 THR A O 1
ATOM 718 N N . LYS A 1 89 ? -10.595 6.438 14.926 1.00 83.81 89 LYS A N 1
ATOM 719 C CA . LYS A 1 89 ? -9.587 7.490 15.168 1.00 83.81 89 LYS A CA 1
ATOM 720 C C . LYS A 1 89 ? -8.328 6.951 15.854 1.00 83.81 89 LYS A C 1
ATOM 722 O O . LYS A 1 89 ? -7.251 7.496 15.652 1.00 83.81 89 LYS A O 1
ATOM 727 N N . GLU A 1 90 ? -8.485 5.909 16.661 1.00 83.94 90 GLU A N 1
ATOM 728 C CA . GLU A 1 90 ? -7.413 5.271 17.422 1.00 83.94 90 GLU A CA 1
ATOM 729 C C . GLU A 1 90 ? -6.538 4.425 16.500 1.00 83.94 90 GLU A C 1
ATOM 731 O O . GLU A 1 90 ? -5.339 4.674 16.413 1.00 83.94 90 GLU A O 1
ATOM 736 N N . GLU A 1 91 ? -7.153 3.546 15.701 1.00 82.69 91 GLU A N 1
ATOM 737 C CA . GLU A 1 91 ? -6.451 2.733 14.698 1.00 82.69 91 GLU A CA 1
ATOM 738 C C . GLU A 1 91 ? -5.696 3.609 13.690 1.00 82.69 91 GLU A C 1
ATOM 740 O O . GLU A 1 91 ? -4.596 3.283 13.253 1.00 82.69 91 GLU A O 1
ATOM 745 N N . ARG A 1 92 ? -6.252 4.773 13.338 1.00 82.31 92 ARG A N 1
ATOM 746 C CA . ARG A 1 92 ? -5.613 5.715 12.408 1.00 82.31 92 ARG A CA 1
ATOM 747 C C . ARG A 1 92 ? -4.332 6.354 12.965 1.00 82.31 92 ARG A C 1
ATOM 749 O O . ARG A 1 92 ? -3.561 6.902 12.183 1.00 82.31 92 ARG A O 1
ATOM 756 N N . ASN A 1 93 ? -4.096 6.298 14.275 1.00 84.69 93 ASN A N 1
ATOM 757 C CA . ASN A 1 93 ? -2.835 6.728 14.885 1.00 84.69 93 ASN A CA 1
ATOM 758 C C . ASN A 1 93 ? -1.839 5.573 15.052 1.00 84.69 93 ASN A C 1
ATOM 760 O O . ASN A 1 93 ? -0.667 5.816 15.347 1.00 84.69 93 ASN A O 1
ATOM 764 N N . GLU A 1 94 ? -2.272 4.326 14.868 1.00 86.44 94 GLU A N 1
ATOM 765 C CA . GLU A 1 94 ? -1.373 3.183 14.924 1.00 86.44 94 GLU A CA 1
ATOM 766 C C . GLU A 1 94 ? -0.458 3.169 13.704 1.00 86.44 94 GLU A C 1
ATOM 768 O O . GLU A 1 94 ? -0.865 3.445 12.574 1.00 86.44 94 GLU A O 1
ATOM 773 N N . LYS A 1 95 ? 0.811 2.834 13.944 1.00 88.31 95 LYS A N 1
ATOM 774 C CA . LYS A 1 95 ? 1.828 2.784 12.893 1.00 88.31 95 LYS A CA 1
ATOM 775 C C . LYS A 1 95 ? 1.686 1.551 12.000 1.00 88.31 95 LYS A C 1
ATOM 777 O O . LYS A 1 95 ? 2.028 1.613 10.826 1.00 88.31 95 LYS A O 1
ATOM 782 N N . TYR A 1 96 ? 1.216 0.434 12.545 1.00 89.94 96 TYR A N 1
ATOM 783 C CA . TYR A 1 96 ? 1.072 -0.822 11.815 1.00 89.94 96 TYR A CA 1
ATOM 784 C C . TYR A 1 96 ? -0.358 -1.309 11.946 1.00 89.94 96 TYR A C 1
ATOM 786 O O . TYR A 1 96 ? -0.836 -1.496 13.058 1.00 89.94 96 TYR A O 1
ATOM 794 N N . LEU A 1 97 ? -1.009 -1.538 10.812 1.00 89.94 97 LEU A N 1
ATOM 795 C CA . LEU A 1 97 ? -2.377 -2.017 10.754 1.00 89.94 97 LEU A CA 1
ATOM 796 C C . LEU A 1 97 ? -2.435 -3.308 9.953 1.00 89.94 97 LEU A C 1
ATOM 798 O O . LEU A 1 97 ? -1.817 -3.432 8.894 1.00 89.94 97 LEU A O 1
ATOM 802 N N . VAL A 1 98 ? -3.236 -4.247 10.439 1.00 90.94 98 VAL A N 1
ATOM 803 C CA . VAL A 1 98 ? -3.628 -5.432 9.681 1.00 90.94 98 VAL A CA 1
ATOM 804 C C . VAL A 1 98 ? -5.107 -5.298 9.377 1.00 90.94 98 VAL A C 1
ATOM 806 O O . VAL A 1 98 ? -5.922 -5.180 10.293 1.00 90.94 98 VAL A O 1
ATOM 809 N N . LYS A 1 99 ? -5.464 -5.293 8.093 1.00 90.38 99 LYS A N 1
ATOM 810 C CA . LYS A 1 99 ? -6.867 -5.217 7.673 1.00 90.38 99 LYS A CA 1
ATOM 811 C C . LYS A 1 99 ? -7.218 -6.339 6.713 1.00 90.38 99 LYS A C 1
ATOM 813 O O . LYS A 1 99 ? -6.460 -6.683 5.805 1.00 90.38 99 LYS A O 1
ATOM 818 N N . HIS A 1 100 ? -8.400 -6.892 6.940 1.00 92.25 100 HIS A N 1
ATOM 819 C CA . HIS A 1 100 ? -9.005 -7.926 6.118 1.00 92.25 100 HIS A CA 1
ATOM 820 C C . HIS A 1 100 ? -9.940 -7.261 5.116 1.00 92.25 100 HIS A C 1
ATOM 822 O O . HIS A 1 100 ? -10.892 -6.593 5.511 1.00 92.25 100 HIS A O 1
ATOM 828 N N . ILE A 1 101 ? -9.638 -7.408 3.827 1.00 92.75 101 ILE A N 1
ATOM 829 C CA . ILE A 1 101 ? -10.389 -6.779 2.740 1.00 92.75 101 ILE A CA 1
ATOM 830 C C . ILE A 1 101 ? -10.678 -7.856 1.696 1.00 92.75 101 ILE A C 1
ATOM 832 O O . ILE A 1 101 ? -9.795 -8.265 0.936 1.00 92.75 101 ILE A O 1
ATOM 836 N N . GLY A 1 102 ? -11.923 -8.333 1.679 1.00 88.19 102 GLY A N 1
ATOM 837 C CA . GLY A 1 102 ? -12.312 -9.512 0.902 1.00 88.19 102 GLY A CA 1
ATOM 838 C C . GLY A 1 102 ? -11.515 -10.749 1.329 1.00 88.19 102 GLY A C 1
ATOM 839 O O . GLY A 1 102 ? -11.367 -11.010 2.519 1.00 88.19 102 GLY A O 1
ATOM 840 N N . ASP A 1 103 ? -10.947 -11.466 0.358 1.00 92.88 103 ASP A N 1
ATOM 841 C CA . ASP A 1 103 ? -10.197 -12.716 0.579 1.00 92.88 103 ASP A CA 1
ATOM 842 C C . ASP A 1 103 ? -8.713 -12.498 0.946 1.00 92.88 103 ASP A C 1
ATOM 844 O O . ASP A 1 103 ? -7.899 -13.428 0.920 1.00 92.88 103 ASP A O 1
ATOM 848 N N . TYR A 1 104 ? -8.315 -11.253 1.226 1.00 93.75 104 TYR A N 1
ATOM 849 C CA . TYR A 1 104 ? -6.925 -10.885 1.484 1.00 93.75 104 TYR A CA 1
ATOM 850 C C . TYR A 1 104 ? -6.760 -10.152 2.819 1.00 93.75 104 TYR A C 1
ATOM 852 O O . TYR A 1 104 ? -7.550 -9.282 3.183 1.00 93.75 104 TYR A O 1
ATOM 860 N N . ALA A 1 105 ? -5.677 -10.475 3.524 1.00 92.62 105 ALA A N 1
ATOM 861 C CA . ALA A 1 105 ? -5.131 -9.688 4.621 1.00 92.62 105 ALA A CA 1
ATOM 862 C C . ALA A 1 105 ? -4.013 -8.783 4.092 1.00 92.62 105 ALA A C 1
ATOM 864 O O . ALA A 1 105 ? -3.113 -9.242 3.372 1.00 92.62 105 ALA A O 1
ATOM 865 N N . TYR A 1 106 ? -4.065 -7.511 4.471 1.00 92.44 106 TYR A N 1
ATOM 866 C CA . TYR A 1 106 ? -3.078 -6.501 4.118 1.00 92.44 106 TYR A CA 1
ATOM 867 C C . TYR A 1 106 ? -2.358 -6.009 5.373 1.00 92.44 106 TYR A C 1
ATOM 869 O O . TYR A 1 106 ? -3.011 -5.556 6.313 1.00 92.44 106 TYR A O 1
ATOM 877 N N . ASP A 1 107 ? -1.024 -6.072 5.347 1.00 92.88 107 ASP A N 1
ATOM 878 C CA . ASP A 1 107 ? -0.161 -5.451 6.356 1.00 92.88 107 ASP A CA 1
ATOM 879 C C . ASP A 1 107 ? 0.205 -4.049 5.855 1.00 92.88 107 ASP A C 1
ATOM 881 O O . ASP A 1 107 ? 0.856 -3.904 4.810 1.00 92.88 107 ASP A O 1
ATOM 885 N N . ILE A 1 108 ? -0.234 -3.026 6.580 1.00 91.38 108 ILE A N 1
ATOM 886 C CA . ILE A 1 108 ? -0.134 -1.622 6.186 1.00 91.38 108 ILE A CA 1
ATOM 887 C C . ILE A 1 108 ? 0.695 -0.876 7.230 1.00 91.38 108 ILE A C 1
ATOM 889 O O . ILE A 1 108 ? 0.442 -0.977 8.429 1.00 91.38 108 ILE A O 1
ATOM 893 N N . GLU A 1 109 ? 1.684 -0.119 6.772 1.00 90.81 109 GLU A N 1
ATOM 894 C CA . GLU A 1 109 ? 2.407 0.859 7.579 1.00 90.81 109 GLU A CA 1
ATOM 895 C C . GLU A 1 109 ? 1.796 2.241 7.333 1.00 90.81 109 GLU A C 1
ATOM 897 O O . GLU A 1 109 ? 1.657 2.688 6.195 1.00 90.81 109 GLU A O 1
ATOM 902 N N . ASN A 1 110 ? 1.392 2.906 8.404 1.00 88.38 110 ASN A N 1
ATOM 903 C CA . ASN A 1 110 ? 0.778 4.221 8.375 1.00 88.38 110 ASN A CA 1
ATOM 904 C C . ASN A 1 110 ? 1.820 5.272 8.770 1.00 88.38 110 ASN A C 1
ATOM 906 O O . ASN A 1 110 ? 2.354 5.248 9.883 1.00 88.38 110 ASN A O 1
ATOM 910 N N . HIS A 1 111 ? 2.118 6.185 7.849 1.00 85.62 111 HIS A N 1
ATOM 911 C CA . HIS A 1 111 ? 3.038 7.302 8.068 1.00 85.62 111 HIS A CA 1
ATOM 912 C C . HIS A 1 111 ? 2.320 8.639 8.284 1.00 85.62 111 HIS A C 1
ATOM 914 O O . HIS A 1 111 ? 2.983 9.649 8.522 1.00 85.62 111 HIS A O 1
ATOM 920 N N . GLY A 1 112 ? 0.988 8.651 8.234 1.00 81.25 112 GLY A N 1
ATOM 921 C CA . GLY A 1 112 ? 0.178 9.855 8.327 1.00 81.25 112 GLY A CA 1
ATOM 922 C C . GLY A 1 112 ? -1.054 9.785 7.433 1.00 81.25 112 GLY A C 1
ATOM 923 O O . GLY A 1 112 ? -1.306 8.809 6.728 1.00 81.25 112 GLY A O 1
ATOM 924 N N . PHE A 1 113 ? -1.849 10.852 7.461 1.00 76.56 113 PHE A N 1
ATOM 925 C CA . PHE A 1 113 ? -3.039 10.951 6.623 1.00 76.56 113 PHE A CA 1
ATOM 926 C C . PHE A 1 113 ? -2.658 10.908 5.134 1.00 76.56 113 PHE A C 1
ATOM 928 O O . PHE A 1 113 ? -1.864 11.731 4.690 1.00 76.56 113 PHE A O 1
ATOM 935 N N . ASN A 1 114 ? -3.248 9.970 4.383 1.00 80.88 114 ASN A N 1
ATOM 936 C CA . ASN A 1 114 ? -2.951 9.639 2.978 1.00 80.88 114 ASN A CA 1
ATOM 937 C C . ASN A 1 114 ? -1.573 9.012 2.683 1.00 80.88 114 ASN A C 1
ATOM 939 O O . ASN A 1 114 ? -1.328 8.662 1.529 1.00 80.88 114 ASN A O 1
ATOM 943 N N . ASP A 1 115 ? -0.724 8.782 3.686 1.00 84.94 115 ASP A N 1
ATOM 944 C CA . ASP A 1 115 ? 0.603 8.186 3.502 1.00 84.94 115 ASP A CA 1
ATOM 945 C C . ASP A 1 115 ? 0.626 6.741 4.030 1.00 84.94 115 ASP A C 1
ATOM 947 O O . ASP A 1 115 ? 1.203 6.431 5.078 1.00 84.94 115 ASP A O 1
ATOM 951 N N . TYR A 1 116 ? -0.027 5.840 3.287 1.00 87.75 116 TYR A N 1
ATOM 952 C CA . TYR A 1 116 ? -0.112 4.410 3.604 1.00 87.75 116 TYR A CA 1
ATOM 953 C C . TYR A 1 116 ? 0.837 3.578 2.739 1.00 87.75 116 TYR A C 1
ATOM 955 O O . TYR A 1 116 ? 0.797 3.637 1.509 1.00 87.75 116 TYR A O 1
ATOM 963 N N . LEU A 1 117 ? 1.642 2.737 3.384 1.00 90.12 117 LEU A N 1
ATOM 964 C CA . LEU A 1 117 ? 2.596 1.836 2.746 1.00 90.12 117 LEU A CA 1
ATOM 965 C C . LEU A 1 117 ? 2.125 0.390 2.888 1.00 90.12 117 LEU A C 1
ATOM 967 O O . LEU A 1 117 ? 1.997 -0.136 3.990 1.00 90.12 117 LEU A O 1
ATOM 971 N N . ILE A 1 118 ? 1.872 -0.279 1.765 1.00 92.50 118 ILE A N 1
ATOM 972 C CA . ILE A 1 118 ? 1.370 -1.657 1.765 1.00 92.50 118 ILE A CA 1
ATOM 973 C C . ILE A 1 118 ? 2.566 -2.606 1.726 1.00 92.50 118 ILE A C 1
ATOM 975 O O . ILE A 1 118 ? 3.217 -2.777 0.692 1.00 92.50 118 ILE A O 1
ATOM 979 N N . VAL A 1 119 ? 2.862 -3.225 2.867 1.00 91.06 119 VAL A N 1
ATOM 980 C CA . VAL A 1 119 ? 4.071 -4.038 3.070 1.00 91.06 119 VAL A CA 1
ATOM 981 C C . VAL A 1 119 ? 3.865 -5.474 2.598 1.00 91.06 119 VAL A C 1
ATOM 983 O O . VAL A 1 119 ? 4.782 -6.114 2.072 1.00 91.06 119 VAL A O 1
ATOM 986 N N . ARG A 1 120 ? 2.659 -6.013 2.794 1.00 89.19 120 ARG A N 1
ATOM 987 C CA . ARG A 1 120 ? 2.347 -7.403 2.456 1.00 89.19 120 ARG A CA 1
ATOM 988 C C . ARG A 1 120 ? 0.886 -7.563 2.060 1.00 89.19 120 ARG A C 1
ATOM 990 O O . ARG A 1 120 ? 0.002 -6.955 2.649 1.00 89.19 120 ARG A O 1
ATOM 997 N N . LYS A 1 121 ? 0.654 -8.445 1.088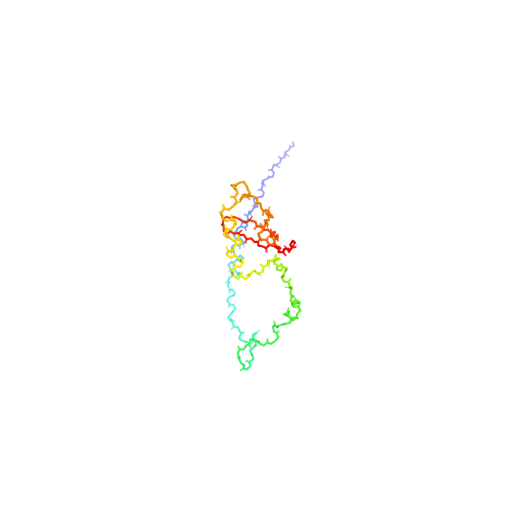 1.00 92.50 121 LYS A N 1
ATOM 998 C CA . LYS A 1 121 ? -0.658 -8.979 0.713 1.00 92.50 121 LYS A CA 1
ATOM 999 C C . LYS A 1 121 ? -0.622 -10.488 0.930 1.00 92.50 121 LYS A C 1
ATOM 1001 O O . LYS A 1 121 ? 0.229 -11.163 0.346 1.00 92.50 121 LYS A O 1
ATOM 1006 N N . LYS A 1 122 ? -1.518 -11.020 1.759 1.00 92.06 122 LYS A N 1
ATOM 1007 C CA . LYS A 1 122 ? -1.640 -12.459 2.027 1.00 92.06 122 LYS A CA 1
ATOM 1008 C C . LYS A 1 122 ? -3.066 -12.908 1.729 1.00 92.06 122 LYS A C 1
ATOM 1010 O O . LYS A 1 122 ? -4.005 -12.283 2.200 1.00 92.06 122 LYS A O 1
ATOM 1015 N N . ARG A 1 123 ? -3.230 -13.974 0.941 1.00 91.81 123 ARG A N 1
ATOM 1016 C CA . ARG A 1 123 ? -4.545 -14.602 0.739 1.00 91.81 123 ARG A CA 1
ATOM 1017 C C . ARG A 1 123 ? -4.911 -15.413 1.980 1.00 91.81 123 ARG A C 1
ATOM 1019 O O . ARG A 1 123 ? -4.022 -16.055 2.549 1.00 91.81 123 ARG A O 1
ATOM 1026 N N . ILE A 1 124 ? -6.170 -15.337 2.383 1.00 88.38 124 ILE A N 1
ATOM 1027 C CA . ILE A 1 124 ? -6.735 -16.075 3.519 1.00 88.38 124 ILE A CA 1
ATOM 1028 C C . ILE A 1 124 ? -7.416 -17.342 3.010 1.00 88.38 124 ILE A C 1
ATOM 1030 O O . ILE A 1 124 ? -7.881 -17.332 1.846 1.00 88.38 124 ILE A O 1
#

Sequence (124 aa):
MKRDAGGKQCVSVSNPNVERVRRWEKMMHHNASFSEDEHPRDKKGRFAERGLAFADNASRMKSRGRKEVRLPPKEYAKVMHELHTNLTKEERNEKYLVKHIGDYAYDIENHGFNDYLIVRKKRI

Secondary structure (DSSP, 8-state):
-----PPPP------HHHHHHHHHHHHHT------GGGS-B-TTSSBPGGG-TTSTT---------------HHHHHHHHHHHHHH--TTGGG-SEEEEEETTEEEEEEE-STT-EEEEEEEE-

pLDDT: mean 73.74, std 16.46, range [38.81, 94.88]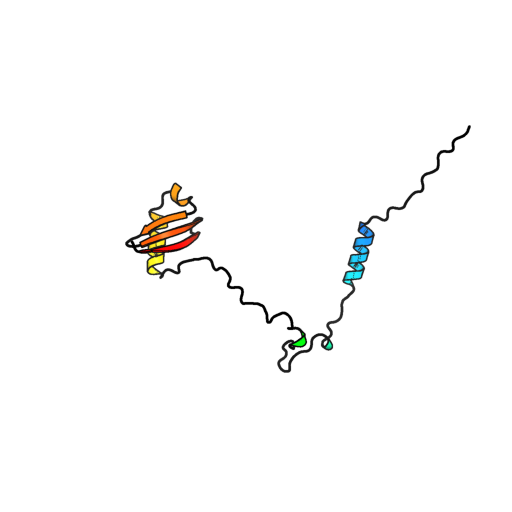

Organism: NCBI:txid620903

Radius of gyration: 34.08 Å; chains: 1; bounding box: 82×59×82 Å

Foldseek 3Di:
DDDDDDDDDDDPDPDVVVVVVVVVVVVVPPPPPDDCVVFDADPVGHTDCVPVPPPPPPPVPPPPPQQFDDDDPVVVVQVVVCCVPPDDPVNLPDQWDWDDRPQWIWIWGHPHDVDIGTRDIDGD